Protein AF-A0A1R1SSD5-F1 (afdb_monomer_lite)

Secondary structure (DSSP, 8-state):
-PPTT-EEEEEEE-TTS-EEEEEEEEEEEETTEEEEEEEE-SSPBPPP-

Sequence (49 aa):
MGKADTTTRCKLTAADGSTLGVTVTVISVDGKKINFDIKADDTPTPAPS

Structure (mmCIF, N/CA/C/O backbone):
data_AF-A0A1R1SSD5-F1
#
_entry.id   AF-A0A1R1SSD5-F1
#
loop_
_atom_site.group_PDB
_atom_site.id
_atom_site.type_symbol
_atom_site.label_atom_id
_atom_site.label_alt_id
_atom_si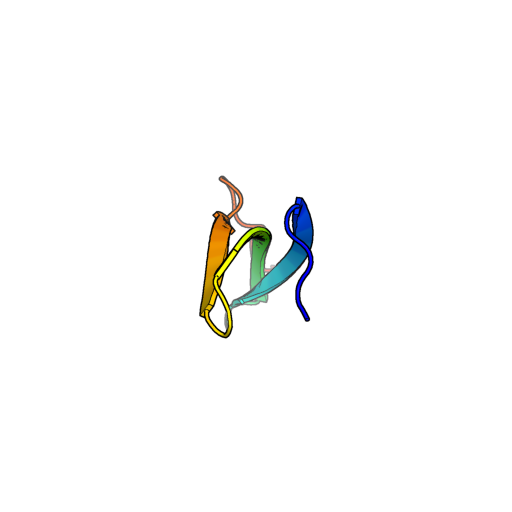te.label_comp_id
_atom_site.label_asym_id
_atom_site.label_entity_id
_atom_site.label_seq_id
_atom_site.pdbx_PDB_ins_code
_atom_site.Cartn_x
_atom_site.Cartn_y
_atom_site.Cartn_z
_atom_site.occupancy
_atom_site.B_iso_or_equiv
_atom_site.auth_seq_id
_atom_site.auth_comp_id
_atom_site.auth_asym_id
_atom_site.auth_atom_id
_atom_site.pdbx_PDB_model_num
ATOM 1 N N . MET A 1 1 ? -3.515 -1.230 20.304 1.00 56.16 1 MET A N 1
ATOM 2 C CA . MET A 1 1 ? -4.603 -1.672 19.401 1.00 56.16 1 MET A CA 1
ATOM 3 C C . MET A 1 1 ? -4.716 -0.653 18.281 1.00 56.16 1 MET A C 1
ATOM 5 O O . MET A 1 1 ? -4.47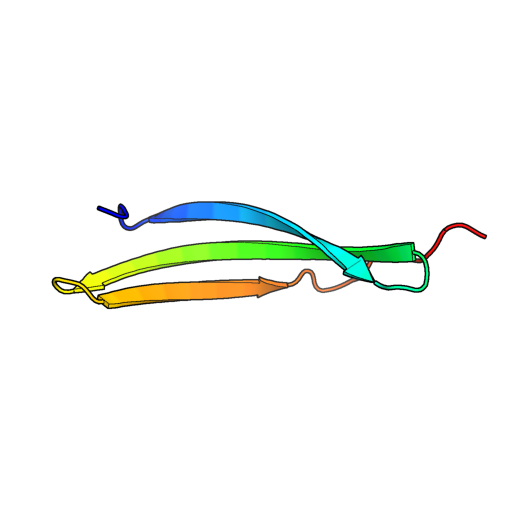6 0.516 18.565 1.00 56.16 1 MET A O 1
ATOM 9 N N . GLY A 1 2 ? -4.984 -1.071 17.039 1.00 62.31 2 GLY A N 1
ATOM 10 C CA . GLY A 1 2 ? -5.177 -0.127 15.931 1.00 62.31 2 GLY A CA 1
ATOM 11 C C . GLY A 1 2 ? -6.306 0.855 16.254 1.00 62.31 2 GLY A C 1
ATOM 12 O O . GLY A 1 2 ? -7.274 0.474 16.908 1.00 62.31 2 GLY A O 1
ATOM 13 N N . LYS A 1 3 ? -6.168 2.121 15.860 1.00 76.75 3 LYS A N 1
ATOM 14 C CA . LYS A 1 3 ? -7.265 3.094 15.911 1.00 76.75 3 LYS A CA 1
ATOM 15 C C . LYS A 1 3 ? -7.918 3.146 14.535 1.00 76.75 3 LYS A C 1
ATOM 17 O O . LYS A 1 3 ? -7.198 3.235 13.541 1.00 76.75 3 LYS A O 1
ATOM 22 N N . ALA A 1 4 ? -9.250 3.108 14.495 1.00 79.88 4 ALA A N 1
ATOM 23 C CA . ALA A 1 4 ? -9.994 3.482 13.295 1.00 79.88 4 ALA A CA 1
ATOM 24 C C . ALA A 1 4 ? -9.548 4.874 12.809 1.00 79.88 4 ALA A C 1
ATOM 26 O O . ALA A 1 4 ? -9.060 5.677 13.609 1.00 79.88 4 ALA A O 1
ATOM 27 N N . ASP A 1 5 ? -9.624 5.088 11.496 1.00 81.88 5 ASP A N 1
ATOM 28 C CA . ASP A 1 5 ? -9.213 6.302 10.775 1.00 81.88 5 ASP A CA 1
ATOM 29 C C . ASP A 1 5 ? -7.696 6.556 10.720 1.00 81.88 5 ASP A C 1
ATOM 31 O O . ASP A 1 5 ? -7.230 7.547 10.153 1.00 81.88 5 ASP A O 1
ATOM 35 N N . THR A 1 6 ? -6.883 5.634 11.245 1.00 91.50 6 THR A N 1
ATOM 36 C CA . THR A 1 6 ? -5.430 5.707 11.061 1.00 91.50 6 THR A CA 1
ATOM 37 C C . THR A 1 6 ? -5.096 5.405 9.608 1.00 91.50 6 THR A C 1
ATOM 39 O O . THR A 1 6 ? -5.418 4.329 9.103 1.00 91.50 6 THR A O 1
ATOM 42 N N . THR A 1 7 ? -4.404 6.337 8.961 1.00 94.31 7 THR A N 1
ATOM 43 C CA . THR A 1 7 ? -3.927 6.184 7.587 1.00 94.31 7 THR A CA 1
ATOM 44 C C . THR A 1 7 ? -2.409 6.062 7.581 1.00 94.31 7 THR A C 1
ATOM 46 O O . THR A 1 7 ? -1.713 6.801 8.275 1.00 94.31 7 THR A O 1
ATOM 49 N N . THR A 1 8 ? -1.877 5.124 6.805 1.00 95.50 8 THR A N 1
ATOM 50 C CA . THR A 1 8 ? -0.441 4.971 6.556 1.00 95.50 8 THR A CA 1
ATOM 51 C C . THR A 1 8 ? -0.190 4.973 5.061 1.00 95.50 8 THR A C 1
ATOM 53 O O . THR A 1 8 ? -0.880 4.297 4.299 1.00 95.50 8 THR A O 1
ATOM 56 N N . ARG A 1 9 ? 0.817 5.736 4.643 1.00 95.69 9 ARG A N 1
ATOM 57 C CA . ARG A 1 9 ? 1.255 5.803 3.256 1.00 95.69 9 ARG A CA 1
ATOM 58 C C . ARG A 1 9 ? 2.549 5.021 3.088 1.00 95.69 9 ARG A C 1
ATOM 60 O O . ARG A 1 9 ? 3.536 5.296 3.765 1.00 95.69 9 ARG A O 1
ATOM 67 N N . CYS A 1 10 ? 2.539 4.082 2.157 1.00 95.50 10 CYS A N 1
ATOM 68 C CA . CYS A 1 10 ? 3.664 3.231 1.808 1.00 95.50 10 CYS A CA 1
ATOM 69 C C . CYS A 1 10 ? 4.060 3.451 0.347 1.00 95.50 10 CYS A C 1
ATOM 71 O O . CYS A 1 10 ? 3.261 3.911 -0.471 1.00 95.50 10 CYS A O 1
ATOM 73 N N . LYS A 1 11 ? 5.297 3.086 0.016 1.00 96.44 11 LYS A N 1
ATOM 74 C CA . LYS A 1 11 ? 5.789 3.029 -1.359 1.00 96.44 11 LYS A CA 1
ATOM 75 C C . LYS A 1 11 ? 6.206 1.597 -1.661 1.00 96.44 11 LYS A C 1
ATOM 77 O O . LYS A 1 11 ? 7.079 1.064 -0.981 1.00 96.44 11 LYS A O 1
ATOM 82 N N . LEU A 1 12 ? 5.575 0.991 -2.657 1.00 94.50 12 LEU A N 1
ATOM 83 C CA . LEU A 1 12 ? 5.987 -0.288 -3.215 1.00 94.50 12 LEU A CA 1
ATOM 84 C C . LEU A 1 12 ? 7.037 -0.017 -4.290 1.00 94.50 12 LEU A C 1
ATOM 86 O O . LEU A 1 12 ? 6.815 0.822 -5.156 1.00 94.50 12 LEU A O 1
ATOM 90 N N . THR A 1 13 ? 8.170 -0.704 -4.220 1.00 96.19 13 THR A N 1
ATOM 91 C CA . THR A 1 13 ? 9.234 -0.624 -5.226 1.00 96.19 13 THR A CA 1
ATOM 92 C C . THR A 1 13 ? 9.304 -1.969 -5.931 1.00 96.19 13 THR A C 1
ATOM 94 O O . THR A 1 13 ? 9.479 -2.994 -5.271 1.00 96.19 13 THR A O 1
ATOM 97 N N . ALA A 1 14 ? 9.133 -1.976 -7.249 1.00 93.69 14 ALA A N 1
ATOM 98 C CA . ALA A 1 14 ? 9.256 -3.175 -8.064 1.00 93.69 14 ALA A CA 1
ATOM 99 C C . ALA A 1 14 ? 10.729 -3.485 -8.374 1.00 93.69 14 ALA A C 1
ATOM 101 O O . ALA A 1 14 ? 11.612 -2.642 -8.208 1.00 93.69 14 ALA A O 1
ATOM 102 N N . ALA A 1 15 ? 10.999 -4.712 -8.824 1.00 95.44 15 ALA A N 1
ATOM 103 C CA . ALA A 1 15 ? 12.359 -5.161 -9.132 1.00 95.44 15 ALA A CA 1
ATOM 104 C C . ALA A 1 15 ? 13.012 -4.363 -10.276 1.00 95.44 15 ALA A C 1
ATOM 106 O O . ALA A 1 15 ? 14.232 -4.253 -10.320 1.00 95.44 15 ALA A O 1
ATOM 107 N N . ASP A 1 16 ? 12.203 -3.794 -11.172 1.00 93.56 16 ASP A N 1
ATOM 108 C CA . ASP A 1 16 ? 12.655 -2.922 -12.258 1.00 93.56 16 ASP A CA 1
ATOM 109 C C . ASP A 1 16 ? 12.969 -1.486 -11.798 1.00 93.56 16 ASP A C 1
ATOM 111 O O . ASP A 1 16 ? 13.449 -0.687 -12.592 1.00 93.56 16 ASP A O 1
ATOM 115 N N . GLY A 1 17 ? 12.730 -1.148 -10.526 1.00 94.44 17 GLY A N 1
ATOM 116 C CA . GLY A 1 17 ? 12.965 0.181 -9.963 1.00 94.44 17 GLY A CA 1
ATOM 117 C C . GLY A 1 17 ? 11.783 1.147 -10.079 1.00 94.44 17 GLY A C 1
ATOM 118 O O . GLY A 1 17 ? 11.854 2.247 -9.526 1.00 94.44 17 GLY A O 1
ATOM 119 N N . SER A 1 18 ? 10.687 0.758 -10.734 1.00 95.94 18 SER A N 1
ATOM 120 C CA . SER A 1 18 ? 9.440 1.528 -10.703 1.00 95.94 18 SER A CA 1
ATOM 121 C C . SER A 1 18 ? 8.832 1.524 -9.296 1.00 95.94 18 SER A C 1
ATOM 123 O O . SER A 1 18 ? 9.096 0.634 -8.478 1.00 95.94 18 SER A O 1
ATOM 125 N N . THR A 1 19 ? 8.033 2.545 -8.971 1.00 97.25 19 THR A N 1
ATOM 126 C CA . THR A 1 19 ? 7.393 2.648 -7.653 1.00 97.25 19 THR A CA 1
ATOM 127 C C . THR A 1 19 ? 5.906 2.952 -7.734 1.00 97.25 19 THR A C 1
ATOM 129 O O . THR A 1 19 ? 5.447 3.632 -8.644 1.00 97.25 19 THR A O 1
ATOM 132 N N . LEU A 1 20 ? 5.142 2.471 -6.756 1.00 97.19 20 LEU A N 1
ATOM 133 C CA . LEU A 1 20 ? 3.709 2.712 -6.633 1.00 97.19 20 LEU A CA 1
ATOM 134 C C . LEU A 1 20 ? 3.385 3.138 -5.202 1.00 97.19 20 LEU A C 1
ATOM 136 O O . LEU A 1 20 ? 3.749 2.454 -4.242 1.00 97.19 20 LEU A O 1
ATOM 140 N N . GLY A 1 21 ? 2.718 4.278 -5.041 1.00 97.44 21 GLY A N 1
ATOM 141 C CA . GLY A 1 21 ? 2.217 4.693 -3.740 1.00 97.44 21 GLY A CA 1
ATOM 142 C C . GLY A 1 21 ? 0.992 3.874 -3.341 1.00 97.44 21 GLY A C 1
ATOM 143 O O . GLY A 1 21 ? 0.107 3.619 -4.155 1.00 97.44 21 GLY A O 1
ATOM 144 N N . VAL A 1 22 ? 0.945 3.453 -2.080 1.00 97.25 22 VAL A N 1
ATOM 145 C CA . VAL A 1 22 ? -0.164 2.681 -1.509 1.00 97.25 22 VAL A CA 1
ATOM 146 C C . VAL A 1 22 ? -0.597 3.334 -0.206 1.00 97.25 22 VAL A C 1
ATOM 148 O O . VAL A 1 22 ? 0.210 3.521 0.703 1.00 97.25 22 VAL A O 1
ATOM 151 N N . THR A 1 23 ? -1.873 3.676 -0.105 1.00 97.19 23 THR A N 1
ATOM 152 C CA . THR A 1 23 ? -2.501 4.186 1.114 1.00 97.19 23 THR A CA 1
ATOM 153 C C . THR A 1 23 ? -3.266 3.059 1.790 1.00 97.19 23 THR A C 1
ATOM 155 O O . THR A 1 23 ? -4.110 2.422 1.166 1.00 97.19 23 THR A O 1
ATOM 158 N N . VAL A 1 24 ? -2.971 2.822 3.065 1.00 96.12 24 VAL A N 1
ATOM 159 C CA . VAL A 1 24 ? -3.660 1.851 3.917 1.00 96.12 24 VAL A CA 1
ATOM 160 C C . VAL A 1 24 ? -4.411 2.611 5.000 1.00 96.12 24 VAL A C 1
ATOM 162 O O . VAL A 1 24 ? -3.800 3.373 5.750 1.00 96.12 24 VAL A O 1
ATOM 165 N N . THR A 1 25 ? -5.709 2.372 5.115 1.00 95.31 25 THR A N 1
ATOM 166 C CA . THR A 1 25 ? -6.593 3.038 6.076 1.00 95.31 25 THR A CA 1
ATOM 167 C C . THR A 1 25 ? -7.260 1.999 6.963 1.00 95.31 25 THR A C 1
ATOM 169 O O . THR A 1 25 ? -7.829 1.027 6.472 1.00 95.31 25 THR A O 1
ATOM 172 N N . VAL A 1 26 ? -7.222 2.192 8.281 1.00 95.25 26 VAL A N 1
ATOM 173 C CA . VAL A 1 26 ? -7.983 1.354 9.218 1.00 95.25 26 VAL A CA 1
ATOM 174 C C . VAL A 1 26 ? -9.443 1.798 9.207 1.00 95.25 26 VAL A C 1
ATOM 176 O O . VAL A 1 26 ? -9.760 2.853 9.748 1.00 95.25 26 VAL A O 1
ATOM 179 N N . ILE A 1 27 ? -10.339 0.988 8.643 1.00 93.75 27 ILE A N 1
ATOM 180 C CA . ILE A 1 27 ? -11.774 1.320 8.588 1.00 93.75 27 ILE A CA 1
ATOM 181 C C . ILE A 1 27 ? -12.511 0.943 9.878 1.00 93.75 27 ILE A C 1
ATOM 183 O O . ILE A 1 27 ? -13.432 1.640 10.290 1.00 93.75 27 ILE A O 1
ATOM 187 N N . SER A 1 28 ? -12.119 -0.143 10.549 1.00 92.62 28 SER A N 1
ATOM 188 C CA . SER A 1 28 ? -12.708 -0.544 11.833 1.00 92.62 28 SER A CA 1
ATOM 189 C C . SER A 1 28 ? -11.860 -1.588 12.560 1.00 92.62 28 SER A C 1
ATOM 191 O O . SER A 1 28 ? -11.033 -2.280 11.961 1.00 92.62 28 SER A O 1
ATOM 193 N N . VAL A 1 29 ? -12.079 -1.710 13.872 1.00 91.19 29 VAL A N 1
ATOM 194 C CA . VAL A 1 29 ? -11.470 -2.737 14.727 1.00 91.19 29 VAL A CA 1
ATOM 195 C C . VAL A 1 29 ? -12.580 -3.471 15.466 1.00 91.19 29 VAL A C 1
ATOM 197 O O . VAL A 1 29 ? -13.303 -2.866 16.253 1.00 91.19 29 VAL A O 1
ATOM 200 N N . ASP A 1 30 ? -12.696 -4.772 15.220 1.00 90.69 30 ASP A N 1
ATOM 201 C CA . ASP A 1 30 ? -13.649 -5.668 15.874 1.00 90.69 30 ASP A CA 1
ATOM 202 C C . ASP A 1 30 ? -12.883 -6.702 16.709 1.00 90.69 30 ASP A C 1
ATOM 204 O O . ASP A 1 30 ? -12.345 -7.696 16.204 1.00 90.69 30 ASP A O 1
ATOM 208 N N . GLY A 1 31 ? -12.762 -6.421 18.008 1.00 89.12 31 GLY A N 1
ATOM 209 C CA . GLY A 1 31 ? -11.993 -7.231 18.948 1.00 89.12 31 GLY A CA 1
ATOM 210 C C . GLY A 1 31 ? -10.524 -7.360 18.535 1.00 89.12 31 GLY A C 1
ATOM 211 O O . GLY A 1 31 ? -9.717 -6.464 18.775 1.00 89.12 31 GLY A O 1
ATOM 212 N N . LYS A 1 32 ? -10.168 -8.504 17.935 1.00 89.81 32 LYS A N 1
ATOM 213 C CA . LYS A 1 32 ? -8.815 -8.801 17.419 1.00 89.81 32 LYS A CA 1
ATOM 214 C C . LYS A 1 32 ? -8.701 -8.699 15.894 1.00 89.81 32 LYS A C 1
ATOM 216 O O . LYS A 1 32 ? -7.607 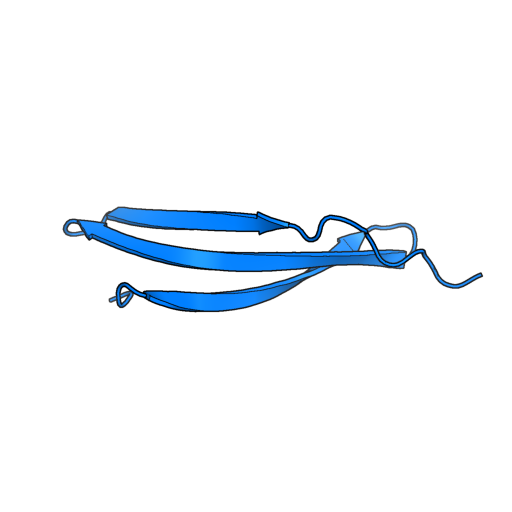-8.869 15.363 1.00 89.81 32 LYS A O 1
ATOM 221 N N . LYS A 1 33 ? -9.806 -8.462 15.188 1.00 92.19 33 LYS A N 1
ATOM 222 C CA . LYS A 1 33 ? -9.833 -8.277 13.735 1.00 92.19 33 LYS A CA 1
ATOM 223 C C . LYS A 1 33 ? -9.731 -6.793 13.421 1.00 92.19 33 LYS A C 1
ATOM 225 O O . LYS A 1 33 ? -10.418 -5.977 14.027 1.00 92.19 33 LYS A O 1
ATOM 230 N N . ILE A 1 34 ? -8.872 -6.454 12.469 1.00 92.75 34 ILE A N 1
ATOM 231 C CA . ILE A 1 34 ? -8.731 -5.093 11.959 1.00 92.75 34 ILE A CA 1
ATOM 232 C C . ILE A 1 34 ? -9.100 -5.138 10.484 1.00 92.75 34 ILE A C 1
ATOM 234 O O . ILE A 1 34 ? -8.546 -5.942 9.736 1.00 92.75 34 ILE A O 1
ATOM 238 N N . ASN A 1 35 ? -10.047 -4.296 10.089 1.00 93.31 35 ASN A N 1
ATOM 239 C CA . ASN A 1 35 ? -10.459 -4.153 8.704 1.00 93.31 35 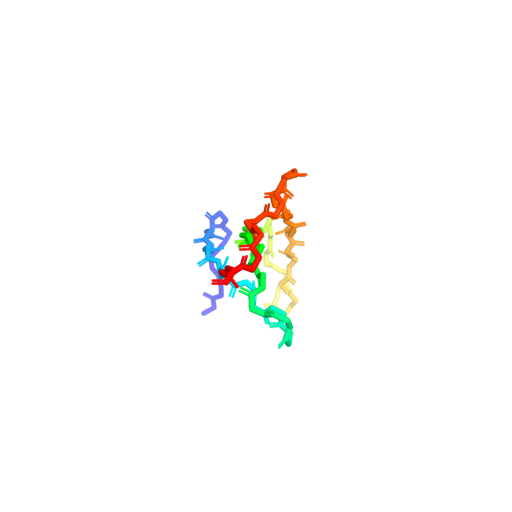ASN A CA 1
ATOM 240 C C . ASN A 1 35 ? -9.697 -2.976 8.090 1.00 93.31 35 ASN A C 1
ATOM 242 O O . ASN A 1 35 ? -9.629 -1.896 8.688 1.00 93.31 35 ASN A O 1
ATOM 246 N N . PHE A 1 36 ? -9.135 -3.189 6.902 1.00 95.19 36 PHE A N 1
ATOM 247 C CA . PHE A 1 36 ? -8.335 -2.196 6.194 1.00 95.19 36 PHE A CA 1
ATOM 248 C C . PHE A 1 36 ? -8.932 -1.908 4.820 1.00 95.19 36 PHE A C 1
ATOM 250 O O . PHE A 1 36 ? -9.322 -2.833 4.111 1.00 95.19 36 PHE A O 1
ATOM 257 N N . ASP A 1 37 ? -8.943 -0.634 4.447 1.00 94.88 37 ASP A N 1
ATOM 258 C CA . ASP A 1 37 ? -9.065 -0.194 3.062 1.00 94.88 37 ASP A CA 1
ATOM 259 C C . ASP A 1 37 ? -7.657 0.047 2.508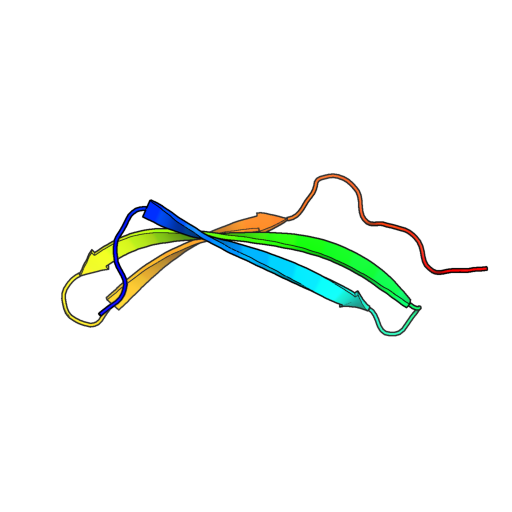 1.00 94.88 37 ASP A C 1
ATOM 261 O O . ASP A 1 37 ? -6.809 0.640 3.182 1.00 94.88 37 ASP A O 1
ATOM 265 N N . ILE A 1 38 ? -7.379 -0.466 1.312 1.00 95.81 38 ILE A N 1
ATOM 266 C CA . ILE A 1 38 ? -6.068 -0.351 0.671 1.00 95.81 38 ILE A CA 1
ATOM 267 C C . ILE A 1 38 ? -6.284 0.199 -0.729 1.00 95.81 38 ILE A C 1
ATOM 269 O O . ILE A 1 38 ? -6.905 -0.450 -1.569 1.00 95.81 38 ILE A O 1
ATOM 273 N N . LYS A 1 39 ? -5.716 1.375 -0.991 1.00 96.25 39 LYS A N 1
ATOM 274 C CA . LYS A 1 39 ? -5.802 2.050 -2.282 1.00 96.25 39 LYS A CA 1
ATOM 275 C C . LYS A 1 39 ? -4.410 2.315 -2.842 1.00 96.25 39 LYS A C 1
ATOM 277 O O . LYS A 1 39 ? -3.586 2.951 -2.187 1.00 96.25 39 LYS A O 1
ATOM 282 N N . ALA A 1 40 ? -4.157 1.837 -4.055 1.00 96.25 40 ALA A N 1
ATOM 283 C CA . ALA A 1 40 ? -2.977 2.209 -4.826 1.00 96.25 40 ALA A CA 1
ATOM 284 C C . ALA A 1 40 ? -3.219 3.520 -5.588 1.00 96.25 40 ALA A C 1
ATOM 286 O O . ALA A 1 40 ? -4.365 3.880 -5.859 1.00 96.25 40 ALA A O 1
ATOM 287 N N . ASP A 1 41 ? -2.143 4.222 -5.930 1.00 95.94 41 ASP A N 1
ATOM 288 C CA . ASP A 1 41 ? -2.222 5.354 -6.852 1.00 95.94 41 ASP A CA 1
ATOM 289 C C . ASP A 1 41 ? -2.664 4.911 -8.245 1.00 95.94 41 ASP A C 1
ATOM 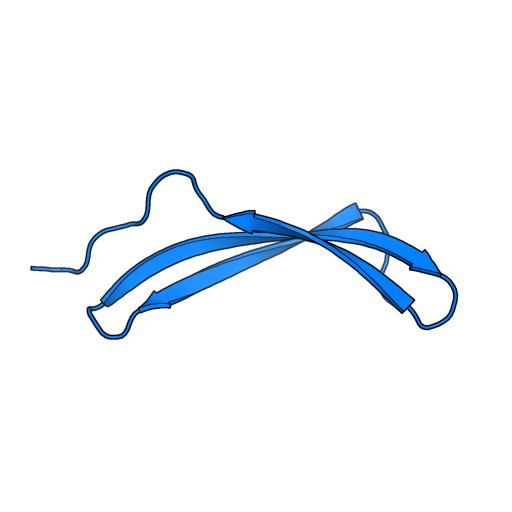291 O O . ASP A 1 41 ? -2.335 3.813 -8.693 1.00 95.94 41 ASP A O 1
ATOM 295 N N . ASP A 1 42 ? -3.346 5.808 -8.955 1.00 95.81 42 ASP A N 1
ATOM 296 C CA . ASP A 1 42 ? -3.816 5.544 -10.317 1.00 95.81 42 ASP A CA 1
ATOM 297 C C . ASP A 1 42 ? -2.651 5.383 -11.308 1.00 95.81 42 ASP A C 1
ATOM 299 O O . ASP A 1 42 ? -2.761 4.666 -12.302 1.00 95.81 42 ASP A O 1
ATOM 303 N N . THR A 1 43 ? -1.519 6.039 -11.032 1.00 93.62 43 THR A N 1
ATOM 304 C CA . THR A 1 43 ? -0.332 6.023 -11.891 1.00 93.62 43 THR A CA 1
ATOM 305 C C . THR A 1 43 ? 0.922 5.639 -11.102 1.00 93.62 43 THR A C 1
ATOM 307 O O . THR A 1 43 ? 1.279 6.353 -10.158 1.00 93.62 43 THR A O 1
ATOM 310 N N . PRO A 1 44 ? 1.642 4.570 -11.488 1.00 92.00 44 PRO A N 1
ATOM 311 C CA . PRO A 1 44 ? 2.960 4.281 -10.938 1.00 92.00 44 PRO A CA 1
ATOM 312 C C . PRO A 1 44 ? 3.992 5.316 -11.402 1.00 92.00 44 PRO A C 1
ATOM 314 O O . PRO A 1 44 ? 3.891 5.898 -12.481 1.00 92.00 44 PRO A O 1
ATOM 317 N N . THR A 1 45 ? 5.028 5.514 -10.592 1.00 95.00 45 THR A N 1
ATOM 318 C CA . THR A 1 45 ? 6.242 6.227 -10.996 1.00 95.00 45 THR A CA 1
ATOM 319 C C . THR A 1 45 ? 7.144 5.261 -11.769 1.00 95.00 45 THR A C 1
ATOM 321 O O . THR A 1 45 ? 7.476 4.201 -11.229 1.00 95.00 45 THR A O 1
ATOM 324 N N . PRO A 1 46 ? 7.551 5.590 -13.005 1.00 92.19 46 PRO A N 1
ATOM 325 C CA . PRO A 1 46 ? 8.397 4.721 -13.814 1.00 92.19 46 PRO A CA 1
ATOM 326 C C . PRO A 1 46 ? 9.789 4.527 -13.200 1.00 92.19 46 PRO A C 1
ATOM 328 O O . PRO A 1 46 ? 10.249 5.331 -12.386 1.00 92.19 46 PRO A O 1
ATOM 331 N N . ALA A 1 47 ? 10.451 3.443 -13.605 1.00 91.56 47 ALA A N 1
ATOM 332 C CA . ALA A 1 47 ? 11.835 3.175 -13.243 1.00 91.56 47 ALA A CA 1
ATOM 333 C C . ALA A 1 47 ? 12.775 4.272 -13.784 1.00 91.56 47 ALA A C 1
ATOM 335 O O . ALA A 1 47 ? 12.511 4.820 -14.859 1.00 91.56 47 ALA A O 1
ATOM 336 N N . PRO A 1 48 ? 13.868 4.594 -13.071 1.00 84.81 48 PRO A N 1
ATOM 337 C CA . PRO A 1 48 ? 14.910 5.453 -13.620 1.00 84.81 48 PRO A CA 1
ATOM 338 C C . PRO A 1 48 ? 15.549 4.795 -14.857 1.00 84.81 48 PRO A C 1
ATOM 340 O O . PRO A 1 48 ? 15.802 3.591 -14.856 1.00 84.81 48 PRO A O 1
ATOM 343 N N . SER A 1 49 ? 15.773 5.598 -15.902 1.00 77.06 49 SER A N 1
ATOM 344 C CA . SER A 1 49 ? 16.412 5.216 -17.173 1.00 77.06 49 SER A CA 1
ATOM 345 C C . SER A 1 49 ? 17.926 5.099 -17.075 1.00 77.06 49 SER A C 1
ATOM 347 O O . SER A 1 49 ? 18.506 5.995 -16.417 1.00 77.06 49 SER A O 1
#

Radius of gyration: 13.99 Å; chains: 1; bounding box: 30×15×37 Å

pLDDT: mean 91.52, std 8.26, range [56.16, 97.44]

Organism: NCBI:txid1331668

Foldseek 3Di:
DDDAQDKDWDWDADPLRKIKIKIWGFHDDDPPDTDIDIDIDPDIGDHDD